Protein AF-A0A8S3GDB1-F1 (afdb_monomer_lite)

Radius of gyration: 35.71 Å; chains: 1; bounding box: 66×71×87 Å

Secondary structure (DSSP, 8-state):
--------------HHHHHIIIIIHHHHHS-HHHHHHHHHHHHHHHHHHHHHGGGPPPS--GGGGS-TT-HHHHHHHHHHHH--S------PPPTTT--TTSHHHHHTT--STTS-TTSHHHHHHHHTT-HHHH---SPPP-HHHHHHHH-

Structure (mmCIF, N/CA/C/O backbone):
data_AF-A0A8S3GDB1-F1
#
_entry.id   AF-A0A8S3GDB1-F1
#
loop_
_atom_site.group_PDB
_atom_site.id
_atom_site.type_symbol
_atom_site.label_atom_id
_atom_site.label_alt_id
_atom_site.label_comp_id
_atom_site.label_asym_id
_atom_site.label_entity_id
_atom_site.label_seq_id
_atom_site.pdbx_PDB_ins_code
_atom_site.Cartn_x
_atom_site.Cartn_y
_atom_site.Cartn_z
_atom_site.occupancy
_atom_site.B_iso_or_equiv
_atom_site.auth_seq_id
_atom_site.auth_comp_id
_atom_site.auth_asym_id
_atom_site.auth_atom_id
_atom_site.pdbx_PDB_model_num
ATOM 1 N N . MET A 1 1 ? -30.957 57.205 55.318 1.00 37.03 1 MET A N 1
ATOM 2 C CA . MET A 1 1 ? -31.878 56.383 54.504 1.00 37.03 1 MET A CA 1
ATOM 3 C C . MET A 1 1 ? -31.444 54.934 54.635 1.00 37.03 1 MET A C 1
ATOM 5 O O . MET A 1 1 ? -30.420 54.572 54.077 1.00 37.03 1 MET A O 1
ATOM 9 N N . ASN A 1 2 ? -32.163 54.154 55.445 1.00 41.62 2 ASN A N 1
ATOM 10 C CA . ASN A 1 2 ? -32.031 52.697 55.502 1.00 41.62 2 ASN A CA 1
ATOM 11 C C . ASN A 1 2 ? -32.900 52.119 54.386 1.00 41.62 2 ASN A C 1
ATOM 13 O O . ASN A 1 2 ? -34.099 52.396 54.363 1.00 41.62 2 ASN A O 1
ATOM 17 N N . VAL A 1 3 ? -32.309 51.329 53.493 1.00 48.28 3 VAL A N 1
ATOM 18 C CA . VAL A 1 3 ? -33.058 50.491 52.555 1.00 48.28 3 VAL A CA 1
ATOM 19 C C . VAL A 1 3 ? -32.937 49.051 53.034 1.00 48.28 3 VAL A C 1
ATOM 21 O O . VAL A 1 3 ? -31.848 48.514 53.211 1.00 48.28 3 VAL A O 1
ATOM 24 N N . SER A 1 4 ? -34.102 48.496 53.325 1.00 39.00 4 SER A N 1
ATOM 25 C CA . SER A 1 4 ? -34.407 47.158 53.805 1.00 39.00 4 SER A CA 1
ATOM 26 C C . SER A 1 4 ? -34.086 46.065 52.778 1.00 39.00 4 SER A C 1
ATOM 28 O O . SER A 1 4 ? -34.273 46.239 51.577 1.00 39.00 4 SER A O 1
ATOM 30 N N . ASN A 1 5 ? -33.673 44.907 53.303 1.00 52.19 5 ASN A N 1
ATOM 31 C CA . ASN A 1 5 ? -33.618 43.601 52.641 1.00 52.19 5 ASN A CA 1
ATOM 32 C C . ASN A 1 5 ? -34.894 43.276 51.842 1.00 52.19 5 ASN A C 1
ATOM 34 O O . ASN A 1 5 ? -35.982 43.428 52.393 1.00 52.19 5 ASN A O 1
ATOM 38 N N . ASN A 1 6 ? -34.760 42.710 50.635 1.00 39.84 6 ASN A N 1
ATOM 39 C CA . ASN A 1 6 ? -35.295 41.383 50.264 1.00 39.84 6 ASN A CA 1
ATOM 40 C C . ASN A 1 6 ? -35.271 41.145 48.748 1.00 39.84 6 ASN A C 1
ATOM 42 O O . ASN A 1 6 ? -35.930 41.850 47.989 1.00 39.84 6 ASN A O 1
ATOM 46 N N . SER A 1 7 ? -34.636 40.053 48.332 1.00 35.38 7 SER A N 1
ATOM 47 C CA . SER A 1 7 ? -35.280 39.004 47.524 1.00 35.38 7 SER A CA 1
ATOM 48 C C . SER A 1 7 ? -34.310 37.832 47.403 1.00 35.38 7 SER A C 1
ATOM 50 O O . SER A 1 7 ? -33.425 37.779 46.559 1.00 35.38 7 SER A O 1
ATOM 52 N N . THR A 1 8 ? -34.475 36.893 48.325 1.00 37.31 8 THR A N 1
ATOM 53 C CA . THR A 1 8 ? -34.102 35.494 48.164 1.00 37.31 8 THR A CA 1
ATOM 54 C C . THR A 1 8 ? -34.562 34.995 46.794 1.00 37.31 8 THR A C 1
ATOM 56 O O . THR A 1 8 ? -35.760 34.826 46.571 1.00 37.31 8 THR A O 1
ATOM 59 N N . GLU A 1 9 ? -33.627 34.700 45.890 1.00 42.41 9 GLU A N 1
ATOM 60 C CA . GLU A 1 9 ? -33.901 33.767 44.799 1.00 42.41 9 GLU A CA 1
ATOM 61 C C . GLU A 1 9 ? -34.200 32.397 45.420 1.00 42.41 9 GLU A C 1
ATOM 63 O O . GLU A 1 9 ? -33.315 31.581 45.683 1.00 42.41 9 GLU A O 1
ATOM 68 N N . GLN A 1 10 ? -35.479 32.136 45.689 1.00 46.91 10 GLN A N 1
ATOM 69 C CA . GLN A 1 10 ? -35.996 30.780 45.785 1.00 46.91 10 GLN A CA 1
ATOM 70 C C . GLN A 1 10 ? -35.913 30.142 44.396 1.00 46.91 10 GLN A C 1
ATOM 72 O O . GLN A 1 10 ? -36.897 30.059 43.667 1.00 46.91 10 GLN A O 1
ATOM 77 N N . ASN A 1 11 ? -34.725 29.679 44.020 1.00 50.69 11 ASN A N 1
ATOM 78 C CA . ASN A 1 11 ? -34.581 28.793 42.878 1.00 50.69 11 ASN A CA 1
ATOM 79 C C . ASN A 1 11 ? -35.032 27.398 43.335 1.00 50.69 11 ASN A C 1
ATOM 81 O O . ASN A 1 11 ? -34.341 26.731 44.110 1.00 50.69 11 ASN A O 1
ATOM 85 N N . SER A 1 12 ? -36.244 26.996 42.939 1.00 61.09 12 SER A N 1
ATOM 86 C CA . SER A 1 12 ? -36.759 25.639 43.142 1.00 61.09 12 SER A CA 1
ATOM 87 C C . SER A 1 12 ? -35.710 24.646 42.637 1.00 61.09 12 SER A C 1
ATOM 89 O O . SER A 1 12 ? -35.448 24.569 41.437 1.00 61.09 12 SER A O 1
ATOM 91 N N . LYS A 1 13 ? -35.043 23.929 43.552 1.00 66.25 13 LYS A N 1
ATOM 92 C CA . LYS A 1 13 ? -34.045 22.929 43.164 1.00 66.25 13 LYS A CA 1
ATOM 93 C C . LYS A 1 13 ? -34.756 21.885 42.313 1.00 66.25 13 LYS A C 1
ATOM 95 O O . LYS A 1 13 ? -35.668 21.215 42.792 1.00 66.25 13 LYS A O 1
ATOM 100 N N . GLY A 1 14 ? -34.346 21.756 41.054 1.00 83.06 14 GLY A N 1
ATOM 101 C CA . GLY A 1 14 ? -34.916 20.761 40.155 1.00 83.06 14 GLY A CA 1
ATOM 102 C C . GLY A 1 14 ? -34.773 19.354 40.742 1.00 83.06 14 GLY A C 1
ATOM 103 O O . GLY A 1 14 ? -33.797 19.053 41.433 1.00 83.06 14 GLY A O 1
ATOM 104 N N . VAL A 1 15 ? -35.722 18.468 40.435 1.00 84.12 15 VAL A N 1
ATOM 105 C CA . VAL A 1 15 ? -35.760 17.083 40.946 1.00 84.12 15 VAL A CA 1
ATOM 106 C C . VAL A 1 15 ? -34.422 16.352 40.731 1.00 84.12 15 VAL A C 1
ATOM 108 O O . VAL A 1 15 ? -33.954 15.638 41.616 1.00 84.12 15 VAL A O 1
ATOM 111 N N . LEU A 1 16 ? -33.750 16.596 39.598 1.00 84.25 16 LEU A N 1
ATOM 112 C CA . LEU A 1 16 ? -32.428 16.038 39.287 1.00 84.25 16 LEU A CA 1
ATOM 113 C C . LEU A 1 16 ? -31.330 16.545 40.237 1.00 84.25 16 LEU A C 1
ATOM 115 O O . LEU A 1 16 ? -30.526 15.757 40.731 1.00 84.25 16 LEU A O 1
ATOM 119 N N . GLN A 1 17 ? -31.323 17.841 40.558 1.00 82.25 17 GLN A N 1
ATOM 120 C CA . GLN A 1 17 ? -30.367 18.428 41.501 1.00 82.25 17 GLN A CA 1
ATOM 121 C C . GLN A 1 17 ? -30.590 17.888 42.919 1.00 82.25 17 GLN A C 1
ATOM 123 O O . GLN A 1 17 ? -29.635 17.634 43.658 1.00 82.25 17 GLN A O 1
ATOM 128 N N . GLN A 1 18 ? -31.850 17.669 43.293 1.00 82.25 18 GLN A N 1
ATOM 129 C CA . GLN A 1 18 ? -32.210 17.107 44.589 1.00 82.25 18 GLN A CA 1
ATOM 130 C C . GLN A 1 18 ? -31.811 15.626 44.702 1.00 82.25 18 GLN A C 1
ATOM 132 O O . GLN A 1 18 ? -31.250 15.233 45.722 1.00 82.25 18 GLN A O 1
ATOM 137 N N . MET A 1 19 ? -31.981 14.833 43.639 1.00 85.81 19 MET A N 1
ATOM 138 C CA . MET A 1 19 ? -31.483 13.450 43.556 1.00 85.81 19 MET A CA 1
ATOM 139 C C . MET A 1 19 ? -29.952 13.366 43.646 1.00 85.81 19 MET A C 1
ATOM 141 O O . MET A 1 19 ? -29.420 12.560 44.413 1.00 85.81 19 MET A O 1
ATOM 145 N N . PHE A 1 20 ? -29.231 14.230 42.924 1.00 86.38 20 PHE A N 1
ATOM 146 C CA . PHE A 1 20 ? -27.769 14.298 43.006 1.00 86.38 20 PHE A CA 1
ATOM 147 C C . PHE A 1 20 ? -27.300 14.632 44.424 1.00 86.38 20 PHE A C 1
ATOM 149 O O . PHE A 1 20 ? -26.451 13.936 44.972 1.00 86.38 20 PHE A O 1
ATOM 156 N N . THR A 1 21 ? -27.890 15.655 45.044 1.00 81.69 21 THR A N 1
ATOM 157 C CA . THR A 1 21 ? -27.454 16.138 46.361 1.00 81.69 21 THR A CA 1
ATOM 158 C C . THR A 1 21 ? -27.792 15.152 47.480 1.00 81.69 21 THR A C 1
ATOM 160 O O . THR A 1 21 ? -26.967 14.931 48.363 1.00 81.69 21 THR A O 1
ATOM 163 N N . ASN A 1 22 ? -28.981 14.542 47.442 1.00 83.31 22 ASN A N 1
ATOM 164 C CA . ASN A 1 22 ? -29.499 13.759 48.567 1.00 83.31 22 ASN A CA 1
ATOM 165 C C . ASN A 1 22 ? -29.195 12.261 48.476 1.00 83.31 22 ASN A C 1
ATOM 167 O O . ASN A 1 22 ? -29.211 11.589 49.503 1.00 83.31 22 ASN A O 1
ATOM 171 N N . VAL A 1 23 ? -28.940 11.725 47.279 1.00 82.75 23 VAL A N 1
ATOM 172 C CA . VAL A 1 23 ? -28.720 10.283 47.080 1.00 82.75 23 VAL A CA 1
ATOM 173 C C . VAL A 1 23 ? -27.332 10.021 46.514 1.00 82.75 23 VAL A C 1
ATOM 175 O O . VAL A 1 23 ? -26.556 9.285 47.121 1.00 82.75 23 VAL A O 1
ATOM 178 N N . LEU A 1 24 ? -26.978 10.648 45.389 1.00 83.19 24 LEU A N 1
ATOM 179 C CA . LEU A 1 24 ? -25.731 10.330 44.687 1.00 83.19 24 LEU A CA 1
ATOM 180 C C . LEU A 1 24 ? -24.488 10.795 45.462 1.00 83.19 24 LEU A C 1
ATOM 182 O O . LEU A 1 24 ? -23.569 10.008 45.681 1.00 83.19 24 LEU A O 1
ATOM 186 N N . THR A 1 25 ? -24.473 12.045 45.929 1.00 83.94 25 THR A N 1
ATOM 187 C CA . THR A 1 25 ? -23.356 12.612 46.699 1.00 83.94 25 THR A CA 1
ATOM 188 C C . THR A 1 25 ? -23.059 11.826 47.985 1.00 83.94 25 THR A C 1
ATOM 190 O O . THR A 1 25 ? -21.908 11.426 48.163 1.00 83.94 25 THR A O 1
ATOM 193 N N . PRO A 1 26 ? -24.027 11.524 48.877 1.00 82.94 26 PRO A N 1
ATOM 194 C CA . PRO A 1 26 ? -23.731 10.751 50.085 1.00 82.94 26 PRO A CA 1
ATOM 195 C C . PRO A 1 26 ? -23.387 9.280 49.801 1.00 82.94 26 PRO A C 1
ATOM 197 O O . PRO A 1 26 ? -22.617 8.690 50.556 1.00 82.94 26 PRO A O 1
ATOM 200 N N . LEU A 1 27 ? -23.888 8.683 48.713 1.00 81.44 27 LEU A N 1
ATOM 201 C CA . LEU A 1 27 ? -23.534 7.315 48.320 1.00 81.44 27 LEU A CA 1
ATOM 202 C C . LEU A 1 27 ? -22.083 7.222 47.816 1.00 81.44 27 LEU A C 1
ATOM 204 O O . LEU A 1 27 ? -21.347 6.328 48.228 1.00 81.44 27 LEU A O 1
ATOM 208 N N . VAL A 1 28 ? -21.676 8.152 46.945 1.00 83.19 28 VAL A N 1
ATOM 209 C CA . VAL A 1 28 ? -20.367 8.145 46.269 1.00 83.19 28 VAL A CA 1
ATOM 210 C C . VAL A 1 28 ? -19.261 8.737 47.150 1.00 83.19 28 VAL A C 1
ATOM 212 O O . VAL A 1 28 ? -18.167 8.177 47.219 1.00 83.19 28 VAL A O 1
ATOM 215 N N . LEU A 1 29 ? -19.530 9.852 47.842 1.00 80.75 29 LEU A N 1
ATOM 216 C CA . LEU A 1 29 ? -18.547 10.570 48.669 1.00 80.75 29 LEU A CA 1
ATOM 217 C C . LEU A 1 29 ? -18.641 10.253 50.168 1.00 80.75 29 LEU A C 1
ATOM 219 O O . LEU A 1 29 ? -17.668 10.479 50.885 1.00 80.75 29 LEU A O 1
ATOM 223 N N . GLY A 1 30 ? -19.777 9.750 50.662 1.00 77.44 30 GLY A N 1
ATOM 224 C CA . GLY A 1 30 ? -20.010 9.609 52.105 1.00 77.44 30 GLY A CA 1
ATOM 225 C C . GLY A 1 30 ? -19.288 8.431 52.762 1.00 77.44 30 GLY A C 1
ATOM 226 O O . GLY A 1 30 ? -18.947 8.505 53.940 1.00 77.44 30 GLY A O 1
ATOM 227 N N . LYS A 1 31 ? -19.012 7.346 52.027 1.00 84.06 31 LYS A N 1
ATOM 228 C CA . LYS A 1 31 ? -18.320 6.156 52.556 1.00 84.06 31 LYS A CA 1
ATOM 229 C C . LYS A 1 31 ? -16.917 6.036 51.961 1.00 84.06 31 LYS A C 1
ATOM 231 O O . LYS A 1 31 ? -16.762 5.848 50.756 1.00 84.06 31 LYS A O 1
ATOM 236 N N . SER A 1 32 ? -15.891 6.055 52.815 1.00 83.25 32 SER A N 1
ATOM 237 C CA . SER A 1 32 ? -14.480 5.912 52.413 1.00 83.25 32 SER A CA 1
ATOM 238 C C . SER A 1 32 ? -14.204 4.624 51.622 1.00 83.25 32 SER A C 1
ATOM 240 O O . SER A 1 32 ? -13.427 4.655 50.668 1.00 83.25 32 SER A O 1
ATOM 242 N N . LEU A 1 33 ? -14.891 3.526 51.963 1.00 86.50 33 LEU A N 1
ATOM 243 C CA . LEU A 1 33 ? -14.814 2.243 51.254 1.00 86.50 33 LEU A CA 1
ATOM 244 C C . LEU A 1 33 ? -15.342 2.324 49.815 1.00 86.50 33 LEU A C 1
ATOM 246 O O . LEU A 1 33 ? -14.707 1.805 48.902 1.00 86.50 33 LEU A O 1
ATOM 250 N N . VAL A 1 34 ? -16.474 3.005 49.599 1.00 88.69 34 VAL A N 1
ATOM 251 C CA . VAL A 1 34 ? -17.069 3.168 48.260 1.00 88.69 34 VAL A CA 1
ATOM 252 C C . VAL A 1 34 ? -16.142 3.998 47.376 1.00 88.69 34 VAL A C 1
ATOM 254 O O . VAL A 1 34 ? -15.877 3.629 46.237 1.00 88.69 34 VAL A O 1
ATOM 257 N N . ARG A 1 35 ? -15.561 5.068 47.928 1.00 87.38 35 ARG A N 1
ATOM 258 C CA . ARG A 1 35 ? -14.585 5.899 47.218 1.00 87.38 35 ARG A CA 1
ATOM 259 C C . ARG A 1 35 ? -13.347 5.106 46.789 1.00 87.38 35 ARG A C 1
ATOM 261 O O . ARG A 1 35 ? -12.934 5.208 45.638 1.00 87.38 35 ARG A O 1
ATOM 268 N N . ALA A 1 36 ? -12.761 4.315 47.690 1.0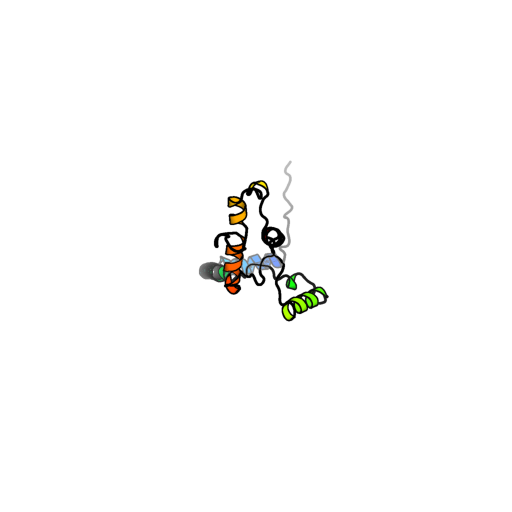0 90.56 36 ALA A N 1
ATOM 269 C CA . ALA A 1 36 ? -11.595 3.487 47.373 1.00 90.56 36 ALA A CA 1
ATOM 270 C C . ALA A 1 36 ? -11.907 2.444 4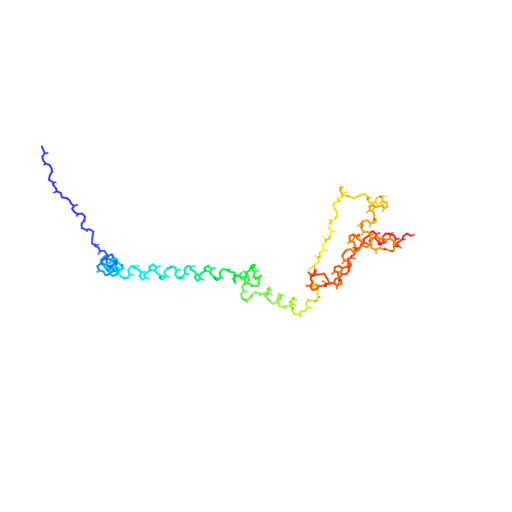6.285 1.00 90.56 36 ALA A C 1
ATOM 272 O O . ALA A 1 36 ? -11.114 2.263 45.364 1.00 90.56 36 ALA A O 1
ATOM 273 N N . LEU A 1 37 ? -13.087 1.818 46.350 1.00 92.62 37 LEU A N 1
ATOM 274 C CA . LEU A 1 37 ? -13.556 0.867 45.342 1.00 92.62 37 LEU A CA 1
ATOM 275 C C . LEU A 1 37 ? -13.708 1.518 43.960 1.00 92.62 37 LEU A C 1
ATOM 277 O O . LEU A 1 37 ? -13.282 0.937 42.967 1.00 92.62 37 LEU A O 1
ATOM 281 N N . ILE A 1 38 ? -14.245 2.738 43.888 1.00 92.31 38 ILE A N 1
ATOM 282 C CA . ILE A 1 38 ? -14.369 3.480 42.626 1.00 92.31 38 ILE A CA 1
ATOM 283 C C . ILE A 1 38 ? -12.988 3.730 42.010 1.00 92.31 38 ILE A C 1
ATOM 285 O O . ILE A 1 38 ? -12.779 3.413 40.840 1.00 92.31 38 ILE A O 1
ATOM 289 N N . PHE A 1 39 ? -12.025 4.231 42.791 1.00 93.12 39 PHE A N 1
ATOM 290 C CA . PHE A 1 39 ? -10.657 4.432 42.300 1.00 93.12 39 PHE A CA 1
ATOM 291 C C . PHE A 1 39 ? -10.014 3.127 41.824 1.00 93.12 39 PHE A C 1
ATOM 293 O O . PHE A 1 39 ? -9.404 3.108 40.757 1.00 93.12 39 PHE A O 1
ATOM 300 N N . ALA A 1 40 ? -10.193 2.030 42.564 1.00 95.44 40 ALA A N 1
ATOM 301 C CA . ALA A 1 40 ? -9.687 0.722 42.161 1.00 95.44 40 ALA A CA 1
ATOM 302 C C . ALA A 1 40 ? -10.275 0.272 40.812 1.00 95.44 40 ALA A C 1
ATOM 304 O O . ALA A 1 40 ? -9.527 -0.164 39.941 1.00 95.44 40 ALA A O 1
ATOM 305 N N . ILE A 1 41 ? -11.585 0.444 40.599 1.00 96.94 41 ILE A N 1
ATOM 306 C CA . ILE A 1 41 ? -12.243 0.121 39.323 1.00 96.94 41 ILE A CA 1
ATOM 307 C C . ILE A 1 41 ? -11.672 0.962 38.178 1.00 96.94 41 ILE A C 1
ATOM 309 O O . ILE A 1 41 ? -11.338 0.407 37.134 1.00 96.94 41 ILE A O 1
ATOM 313 N N . PHE A 1 42 ? -11.517 2.276 38.358 1.00 96.81 42 PHE A N 1
ATOM 314 C CA . PHE A 1 42 ? -10.946 3.138 37.318 1.00 96.81 42 PHE A CA 1
ATOM 315 C C . PHE A 1 42 ? -9.502 2.762 36.975 1.00 96.81 42 PHE A C 1
ATOM 317 O O . PHE A 1 42 ? -9.145 2.749 35.797 1.00 96.81 42 PHE A O 1
ATOM 324 N N . ILE A 1 43 ? -8.686 2.404 37.971 1.00 97.69 43 ILE A N 1
ATOM 325 C CA . ILE A 1 43 ? -7.313 1.933 37.745 1.00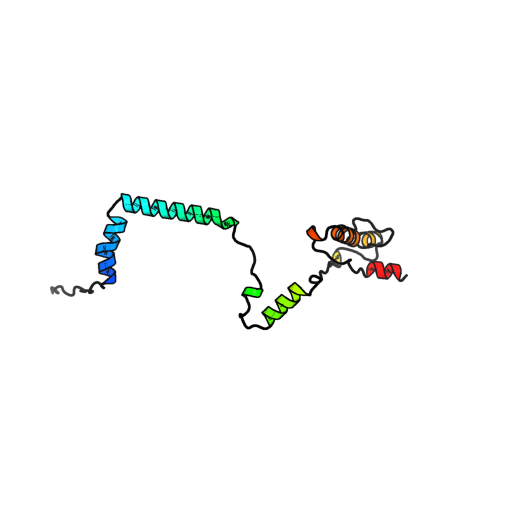 97.69 43 ILE A CA 1
ATOM 326 C C . ILE A 1 43 ? -7.331 0.622 36.957 1.00 97.69 43 ILE A C 1
ATOM 328 O O . ILE A 1 43 ? -6.642 0.517 35.947 1.00 97.69 43 ILE A O 1
ATOM 332 N N . ILE A 1 44 ? -8.161 -0.347 37.356 1.00 97.69 44 ILE A N 1
ATOM 333 C CA . ILE A 1 44 ? -8.290 -1.629 36.651 1.00 97.69 44 ILE A CA 1
ATOM 334 C C . ILE A 1 44 ? -8.733 -1.406 35.200 1.00 97.69 44 ILE A C 1
ATOM 336 O O . ILE A 1 44 ? -8.104 -1.936 34.289 1.00 97.69 44 ILE A O 1
ATOM 340 N N . LEU A 1 45 ? -9.759 -0.584 34.963 1.00 97.44 45 LEU A N 1
ATOM 341 C CA . LEU A 1 45 ? -10.231 -0.253 33.614 1.00 97.44 45 LEU A CA 1
ATOM 342 C C . LEU A 1 45 ? -9.147 0.429 32.771 1.00 97.44 45 LEU A C 1
ATOM 344 O O . LEU A 1 45 ? -9.015 0.124 31.589 1.00 97.44 45 LEU A O 1
ATOM 348 N N . THR A 1 46 ? -8.347 1.308 33.377 1.00 96.75 46 THR A N 1
ATOM 349 C CA . THR A 1 46 ? -7.239 1.993 32.693 1.00 96.75 46 THR A CA 1
ATOM 350 C C . THR A 1 46 ? -6.106 1.024 32.349 1.00 96.75 46 THR A C 1
ATOM 352 O O . THR A 1 46 ? -5.558 1.064 31.252 1.00 96.75 46 THR A O 1
ATOM 355 N N . CYS A 1 47 ? -5.769 0.099 33.247 1.00 97.19 47 CYS A N 1
ATOM 356 C CA . CYS A 1 47 ? -4.790 -0.949 32.963 1.00 97.19 47 CYS A CA 1
ATOM 357 C C . CYS A 1 47 ? -5.285 -1.901 31.860 1.00 97.19 47 CYS A C 1
ATOM 359 O O . CYS A 1 47 ? -4.510 -2.284 30.983 1.00 97.19 47 CYS A O 1
ATOM 361 N N . LEU A 1 48 ? -6.574 -2.260 31.872 1.00 96.88 48 LEU A N 1
ATOM 362 C CA . LEU A 1 48 ? -7.193 -3.102 30.844 1.00 96.88 48 LEU A CA 1
ATOM 363 C C . LEU A 1 48 ? -7.216 -2.417 29.474 1.00 96.88 48 LEU A C 1
ATOM 365 O O . LEU A 1 48 ? -6.907 -3.057 28.464 1.00 96.88 48 LEU A O 1
ATOM 369 N N . SER A 1 49 ? -7.542 -1.122 29.424 1.00 96.25 49 SER A N 1
ATOM 370 C CA . SER A 1 49 ? -7.504 -0.363 28.175 1.00 96.25 49 SER A CA 1
ATOM 371 C C . SER A 1 49 ? -6.078 -0.299 27.631 1.00 96.25 49 SER A C 1
ATOM 373 O O . SER A 1 49 ? -5.870 -0.669 26.479 1.00 96.25 49 SER A O 1
ATOM 375 N N . LEU A 1 50 ? -5.087 0.025 28.472 1.00 96.06 50 LEU A N 1
ATOM 376 C CA . LEU A 1 50 ? -3.669 0.070 28.095 1.00 96.06 50 LEU A CA 1
ATOM 377 C C . LEU A 1 50 ? -3.157 -1.286 27.578 1.00 96.06 50 LEU A C 1
ATOM 379 O O . LEU A 1 50 ? -2.434 -1.344 26.585 1.00 96.06 50 LEU A O 1
ATOM 383 N N . SER A 1 51 ? -3.582 -2.388 28.201 1.00 96.19 51 SER A N 1
ATOM 384 C CA . SER A 1 51 ? -3.256 -3.745 27.746 1.00 96.19 51 SER A CA 1
ATOM 385 C C . SER A 1 51 ? -3.817 -4.043 26.347 1.00 96.19 51 SER A C 1
ATOM 387 O O . SER A 1 51 ? -3.160 -4.705 25.543 1.00 96.19 51 SER A O 1
ATOM 389 N N . THR A 1 52 ? -4.996 -3.506 26.021 1.00 96.06 52 THR A N 1
ATOM 390 C CA . THR A 1 52 ? -5.707 -3.789 24.763 1.00 96.06 52 THR A CA 1
ATOM 391 C C . THR A 1 52 ? -5.244 -2.917 23.587 1.00 96.06 52 THR A C 1
ATOM 393 O O . THR A 1 52 ? -5.473 -3.293 22.438 1.00 96.06 52 THR A O 1
ATOM 396 N N . ILE A 1 53 ? -4.531 -1.807 23.826 1.00 95.94 53 ILE A N 1
ATOM 397 C CA . ILE A 1 53 ? -4.070 -0.881 22.766 1.00 95.94 53 ILE A CA 1
ATOM 398 C C . ILE A 1 53 ? -3.278 -1.594 21.659 1.00 95.94 53 ILE A C 1
ATOM 400 O O . ILE A 1 53 ? -3.466 -1.299 20.483 1.00 95.94 53 ILE A O 1
ATOM 404 N N . HIS A 1 54 ? -2.448 -2.582 22.004 1.00 93.31 54 HIS A N 1
ATOM 405 C CA . HIS A 1 54 ? -1.613 -3.311 21.039 1.00 93.31 54 HIS A CA 1
ATOM 406 C C . HIS A 1 54 ? -2.408 -4.169 20.042 1.00 93.31 54 HIS A C 1
ATOM 408 O O . HIS A 1 54 ? -1.841 -4.660 19.071 1.00 93.31 54 HIS A O 1
ATOM 414 N N . ARG A 1 55 ? -3.707 -4.390 20.282 1.00 93.31 55 ARG A N 1
ATOM 415 C CA . ARG A 1 55 ? -4.585 -5.181 19.407 1.00 93.31 55 ARG A CA 1
ATOM 416 C C . ARG A 1 55 ? -5.403 -4.328 18.441 1.00 93.31 55 ARG A C 1
ATOM 418 O O . ARG A 1 55 ? -6.228 -4.879 17.717 1.00 93.31 55 ARG A O 1
ATOM 425 N N . ILE A 1 56 ? -5.224 -3.008 18.447 1.00 92.25 56 ILE A N 1
ATOM 426 C CA . ILE A 1 56 ? -5.964 -2.116 17.556 1.00 92.25 56 ILE A CA 1
ATOM 427 C C . ILE A 1 56 ? -5.423 -2.305 16.129 1.00 92.25 56 ILE A C 1
ATOM 429 O O . ILE A 1 56 ? -4.233 -2.066 15.906 1.00 92.25 56 ILE A O 1
ATOM 433 N N . PRO A 1 57 ? -6.257 -2.743 15.164 1.00 91.69 57 PRO A N 1
ATOM 434 C CA . PRO A 1 57 ? -5.826 -2.846 13.778 1.00 91.69 57 PRO A CA 1
ATOM 435 C C . PRO A 1 57 ? -5.510 -1.449 13.236 1.00 91.69 57 PRO A C 1
ATOM 437 O O . PRO A 1 57 ? -6.245 -0.492 13.478 1.00 91.69 57 PRO A O 1
ATOM 440 N N . ILE A 1 58 ? -4.402 -1.337 12.507 1.00 92.38 58 ILE A N 1
ATOM 441 C CA . ILE A 1 58 ? -3.977 -0.089 11.871 1.00 92.38 58 ILE A CA 1
ATOM 442 C C . ILE A 1 58 ? -4.503 -0.087 10.436 1.00 92.38 58 ILE A C 1
ATOM 444 O O . ILE A 1 58 ? -4.289 -1.045 9.697 1.00 92.38 58 ILE A O 1
ATOM 448 N N . GLY A 1 59 ? -5.155 1.005 10.043 1.00 92.19 59 GLY A N 1
ATOM 449 C CA . GLY A 1 59 ? -5.711 1.189 8.703 1.00 92.19 59 GLY A CA 1
ATOM 450 C C . GLY A 1 59 ? -7.237 1.209 8.688 1.00 92.19 59 GLY A C 1
ATOM 451 O O . GLY A 1 59 ? -7.900 0.758 9.620 1.00 92.19 59 GLY A O 1
ATOM 452 N N . LEU A 1 60 ? -7.790 1.775 7.617 1.00 92.12 60 LEU A N 1
ATOM 453 C CA . LEU A 1 60 ? -9.224 1.785 7.356 1.00 92.12 60 LEU A CA 1
ATOM 454 C C . LEU A 1 60 ? -9.515 0.789 6.237 1.00 92.12 60 LEU A C 1
ATOM 456 O O . LEU A 1 60 ? -8.943 0.900 5.153 1.00 92.12 60 LEU A O 1
ATOM 460 N N . ASP A 1 61 ? -10.428 -0.148 6.482 1.00 89.88 61 ASP A N 1
ATOM 461 C CA . ASP A 1 61 ? -10.969 -0.968 5.404 1.00 89.88 61 ASP A CA 1
ATOM 462 C C . ASP A 1 61 ? -11.796 -0.074 4.472 1.00 89.88 61 ASP A C 1
ATOM 464 O O . ASP A 1 61 ? -12.802 0.519 4.873 1.00 89.88 61 ASP A O 1
ATOM 468 N N . GLN A 1 62 ? -11.370 0.019 3.214 1.00 87.62 62 GLN A N 1
ATOM 469 C CA . GLN A 1 62 ? -12.026 0.836 2.202 1.00 87.62 62 GLN A CA 1
ATOM 470 C C . GLN A 1 62 ? -13.502 0.449 2.020 1.00 87.62 62 GLN A C 1
ATOM 472 O O . GLN A 1 62 ? -14.335 1.324 1.780 1.00 87.62 62 GLN A O 1
ATOM 477 N N . LYS A 1 63 ? -13.867 -0.824 2.220 1.00 89.06 63 LYS A N 1
ATOM 478 C CA . LYS A 1 63 ? -15.258 -1.294 2.117 1.00 89.06 63 LYS A CA 1
ATOM 479 C C . LYS A 1 63 ? -16.183 -0.612 3.133 1.00 89.06 63 LYS A C 1
ATOM 481 O O . LYS A 1 63 ? -17.349 -0.382 2.826 1.00 89.06 63 LYS A O 1
ATOM 486 N N . LEU A 1 64 ? -15.671 -0.226 4.309 1.00 90.12 64 LEU A N 1
ATOM 487 C CA . LEU A 1 64 ? -16.446 0.452 5.361 1.00 90.12 64 LEU A CA 1
ATOM 488 C C . LEU A 1 64 ? -16.776 1.914 5.037 1.00 90.12 64 LEU A C 1
ATOM 490 O O . LEU A 1 64 ? -17.665 2.489 5.659 1.00 90.12 64 LEU A O 1
ATOM 494 N N . SER A 1 65 ? -16.075 2.518 4.075 1.00 92.12 65 SER A N 1
ATOM 495 C CA . SER A 1 65 ? -16.343 3.893 3.633 1.00 92.12 65 SER A CA 1
ATOM 496 C C . SER A 1 65 ? -17.508 4.006 2.643 1.00 92.12 65 SER A C 1
ATOM 498 O O . SER A 1 65 ? -17.901 5.115 2.284 1.00 92.12 65 SER A O 1
ATOM 500 N N . MET A 1 66 ? -18.073 2.872 2.210 1.00 93.38 66 MET A N 1
ATOM 501 C CA . MET A 1 66 ? -19.134 2.812 1.205 1.00 93.38 66 MET A CA 1
ATOM 502 C C . MET A 1 66 ? -20.493 2.452 1.832 1.00 93.38 66 MET A C 1
ATOM 504 O O . MET A 1 66 ? -20.549 1.657 2.774 1.00 93.38 66 MET A O 1
ATOM 508 N N . PRO A 1 67 ? -21.615 2.984 1.307 1.00 93.75 67 PRO A N 1
ATOM 509 C CA . PRO A 1 67 ? -22.953 2.523 1.673 1.00 93.75 67 PRO A CA 1
ATOM 510 C C . PRO A 1 67 ? -23.140 1.028 1.385 1.00 93.75 67 PRO A C 1
ATOM 512 O O . PRO A 1 67 ? -22.587 0.505 0.418 1.00 93.75 67 PRO A O 1
ATOM 515 N N . LYS A 1 68 ? -23.979 0.356 2.182 1.00 91.94 68 LYS A N 1
ATOM 516 C CA . LYS A 1 68 ? -24.235 -1.092 2.048 1.00 91.94 68 LYS A CA 1
ATOM 517 C C . LYS A 1 68 ? -24.834 -1.490 0.694 1.00 91.94 68 LYS A C 1
ATOM 519 O O . LYS A 1 68 ? -24.551 -2.587 0.230 1.00 91.94 68 LYS A O 1
ATOM 524 N N . ASP A 1 69 ? -25.576 -0.581 0.065 1.00 93.81 69 ASP A N 1
ATOM 525 C CA . ASP A 1 69 ? -26.236 -0.790 -1.232 1.00 93.81 69 ASP A CA 1
ATOM 526 C C . ASP A 1 69 ? -25.452 -0.158 -2.402 1.00 93.81 69 ASP A C 1
ATOM 528 O O . ASP A 1 69 ? -26.006 0.129 -3.462 1.00 93.81 69 ASP A O 1
ATOM 532 N N . SER A 1 70 ? -24.159 0.129 -2.212 1.00 95.50 70 SER A N 1
ATOM 533 C CA . SER A 1 70 ? -23.309 0.713 -3.255 1.00 95.50 70 SER A CA 1
ATOM 534 C C . SER A 1 70 ? -22.766 -0.353 -4.207 1.00 95.50 70 SER A C 1
ATOM 536 O O . SER A 1 70 ? -22.145 -1.319 -3.766 1.00 95.50 70 SER A O 1
ATOM 538 N N . TYR A 1 71 ? -22.865 -0.110 -5.519 1.00 94.50 71 TYR A N 1
ATOM 539 C CA . TYR A 1 71 ? -22.240 -0.946 -6.558 1.00 94.50 71 TYR A CA 1
ATOM 540 C C . TYR A 1 71 ? -20.715 -1.076 -6.390 1.00 94.50 71 TYR A C 1
ATOM 542 O O . TYR A 1 71 ? -20.108 -2.047 -6.836 1.00 94.50 71 TYR A O 1
ATOM 550 N N . VAL A 1 72 ? -20.077 -0.103 -5.729 1.00 94.88 72 VAL A N 1
ATOM 551 C CA . VAL A 1 72 ? -18.635 -0.111 -5.444 1.00 94.88 72 VAL A CA 1
ATOM 552 C C . VAL A 1 72 ? -18.264 -1.283 -4.530 1.00 94.88 72 VAL A C 1
ATOM 554 O O . VAL A 1 72 ? -17.168 -1.831 -4.636 1.00 94.88 72 VAL A O 1
ATOM 557 N N . LEU A 1 73 ? -19.183 -1.707 -3.656 1.00 94.06 73 LEU A N 1
ATOM 558 C CA . LEU A 1 73 ? -18.965 -2.861 -2.792 1.00 94.06 73 LEU A CA 1
ATOM 559 C C . LEU A 1 73 ? -18.876 -4.155 -3.612 1.00 94.06 73 LEU A C 1
ATOM 561 O O . LEU A 1 73 ? -17.998 -4.979 -3.356 1.00 94.06 73 LEU A O 1
ATOM 565 N N . ASP A 1 74 ? -19.731 -4.303 -4.625 1.00 94.25 74 ASP A N 1
ATOM 566 C CA . ASP A 1 74 ? -19.697 -5.445 -5.543 1.00 94.25 74 ASP A CA 1
ATOM 567 C C . ASP A 1 74 ? -18.469 -5.404 -6.456 1.00 94.25 74 ASP A C 1
ATOM 569 O O . ASP A 1 74 ? -17.850 -6.438 -6.698 1.00 94.25 74 ASP A O 1
ATOM 573 N N . TYR A 1 75 ? -18.037 -4.212 -6.877 1.00 94.38 75 TYR A N 1
ATOM 574 C CA . TYR A 1 75 ? -16.771 -4.038 -7.590 1.00 94.38 75 TYR A CA 1
ATOM 575 C C . TYR A 1 75 ? -15.569 -4.516 -6.761 1.00 94.38 75 TYR A C 1
ATOM 577 O O . TYR A 1 75 ? -14.756 -5.289 -7.261 1.00 94.38 75 TYR A O 1
ATOM 585 N N . PHE A 1 76 ? -15.465 -4.127 -5.483 1.00 94.38 76 PHE A N 1
ATOM 586 C CA . PHE A 1 76 ? -14.376 -4.599 -4.619 1.00 94.38 76 PHE A CA 1
ATOM 587 C C . PHE A 1 76 ? -14.411 -6.111 -4.384 1.00 94.38 76 PHE A C 1
ATOM 589 O O . PHE A 1 76 ? -13.351 -6.728 -4.322 1.00 94.38 76 PHE A O 1
ATOM 596 N N . ARG A 1 77 ? -15.602 -6.716 -4.284 1.00 93.12 77 ARG A N 1
ATOM 597 C CA . ARG A 1 77 ? -15.737 -8.181 -4.224 1.00 93.12 77 ARG A CA 1
ATOM 598 C C . ARG A 1 77 ? -15.233 -8.836 -5.506 1.00 93.12 77 ARG A C 1
ATOM 600 O O . ARG A 1 77 ? -14.472 -9.790 -5.430 1.00 93.12 77 ARG A O 1
ATOM 607 N N . GLY A 1 78 ? -15.598 -8.287 -6.664 1.00 95.12 78 GLY A N 1
ATOM 608 C CA . GLY A 1 78 ? -15.112 -8.774 -7.952 1.00 95.12 78 GLY A CA 1
ATOM 609 C C . GLY A 1 78 ? -13.592 -8.650 -8.096 1.00 95.12 78 GLY A C 1
ATOM 610 O O . GLY A 1 78 ? -12.946 -9.573 -8.583 1.00 95.12 78 GLY A O 1
ATOM 611 N N . LEU A 1 79 ? -12.999 -7.548 -7.629 1.00 94.12 79 LEU A N 1
ATOM 612 C CA . LEU A 1 79 ? -11.542 -7.405 -7.601 1.00 94.12 79 LEU A CA 1
ATOM 613 C C . LEU A 1 79 ? -10.887 -8.465 -6.707 1.00 94.12 79 LEU A C 1
ATOM 615 O O . LEU A 1 79 ? -9.918 -9.081 -7.122 1.00 94.12 79 LEU A O 1
ATOM 619 N N . GLU A 1 80 ? -11.408 -8.702 -5.506 1.00 92.06 80 GLU A N 1
ATOM 620 C CA . GLU A 1 80 ? -10.841 -9.692 -4.580 1.00 92.06 80 GLU A CA 1
ATOM 621 C C . GLU A 1 80 ? -10.972 -11.136 -5.093 1.00 92.06 80 GLU A C 1
ATOM 623 O O . GLU A 1 80 ? -10.066 -11.940 -4.889 1.00 92.06 80 GLU A O 1
ATOM 628 N N . GLU A 1 81 ? -12.078 -11.465 -5.764 1.00 95.19 81 GLU A N 1
ATOM 629 C CA . GLU A 1 81 ? -12.355 -12.824 -6.240 1.00 95.19 81 GLU A CA 1
ATOM 630 C C . GLU A 1 81 ? -11.659 -13.152 -7.569 1.00 95.19 81 GLU A C 1
ATOM 632 O O . GLU A 1 81 ? -11.165 -14.266 -7.745 1.00 95.19 81 GLU A O 1
ATOM 637 N N . TYR A 1 82 ? -11.601 -12.199 -8.506 1.00 96.00 82 TYR A N 1
ATOM 638 C CA . TYR A 1 82 ? -11.156 -12.471 -9.878 1.00 96.00 82 TYR A CA 1
ATOM 639 C C . TYR 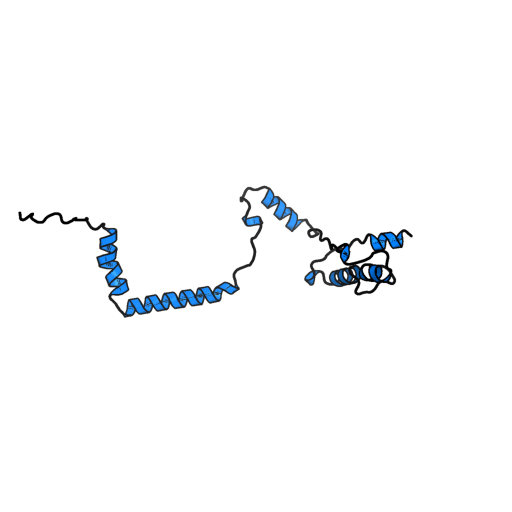A 1 82 ? -9.807 -11.840 -10.241 1.00 96.00 82 TYR A C 1
ATOM 641 O O . TYR A 1 82 ? -9.153 -12.308 -11.178 1.00 96.00 82 TYR A O 1
ATOM 649 N N . LEU A 1 83 ? -9.358 -10.784 -9.553 1.00 93.56 83 LEU A N 1
ATOM 650 C CA . LEU A 1 83 ? -8.130 -10.097 -9.947 1.00 93.56 83 LEU A CA 1
ATOM 651 C C . LEU A 1 83 ? -6.893 -10.884 -9.497 1.00 93.56 83 LEU A C 1
ATOM 653 O O . LEU A 1 83 ? -6.601 -11.020 -8.314 1.00 93.56 83 LEU A O 1
ATOM 657 N N . SER A 1 84 ? -6.120 -11.365 -10.472 1.00 90.75 84 SER A N 1
ATOM 658 C CA . SER A 1 84 ? -4.898 -12.148 -10.229 1.00 90.75 84 SER A CA 1
ATOM 659 C C . SER A 1 84 ? -3.620 -11.302 -10.120 1.00 90.75 84 SER A C 1
ATOM 661 O O . SER A 1 84 ? -2.531 -11.853 -9.973 1.00 90.75 84 SER A O 1
ATOM 663 N N . VAL A 1 85 ? -3.724 -9.974 -10.231 1.00 90.88 85 VAL A N 1
ATOM 664 C CA . VAL A 1 85 ? -2.584 -9.044 -10.214 1.00 90.88 85 VAL A CA 1
ATOM 665 C C . VAL A 1 85 ? -2.843 -7.863 -9.285 1.00 90.88 85 VAL A C 1
ATOM 667 O O . VAL A 1 85 ? -3.977 -7.430 -9.109 1.00 90.88 85 VAL A O 1
ATOM 670 N N . GLY A 1 86 ? -1.778 -7.339 -8.684 1.00 91.75 86 GLY A N 1
ATOM 671 C CA . GLY A 1 86 ? -1.842 -6.122 -7.880 1.00 91.75 86 GLY A CA 1
ATOM 672 C C . GLY A 1 86 ? -1.840 -4.843 -8.729 1.00 91.75 86 GLY A C 1
ATOM 673 O O . GLY A 1 86 ? -1.737 -4.904 -9.957 1.00 91.75 86 GLY A O 1
ATOM 674 N N . PRO A 1 87 ? -1.921 -3.670 -8.082 1.00 93.44 87 PRO A N 1
ATOM 675 C CA . PRO A 1 87 ? -1.707 -2.395 -8.757 1.00 93.44 87 PRO A CA 1
ATOM 676 C C . PRO A 1 87 ? -0.276 -2.296 -9.326 1.00 93.44 87 PRO A C 1
ATOM 678 O O . PRO A 1 87 ? 0.653 -2.869 -8.748 1.00 93.44 87 PRO A O 1
ATOM 681 N N . PRO A 1 88 ? -0.070 -1.555 -10.431 1.00 94.75 88 PRO A N 1
ATOM 682 C CA . PRO A 1 88 ? 1.258 -1.350 -10.995 1.00 94.75 88 PRO A CA 1
ATOM 683 C C . PRO A 1 88 ? 2.123 -0.469 -10.084 1.00 94.75 88 PRO A C 1
ATOM 685 O O . PRO A 1 88 ? 1.632 0.452 -9.429 1.00 94.75 88 PRO A O 1
ATOM 688 N N . VAL A 1 89 ? 3.430 -0.730 -10.089 1.00 95.06 89 VAL A N 1
ATOM 689 C CA . VAL A 1 89 ? 4.446 0.043 -9.362 1.00 95.06 89 VAL A CA 1
ATOM 690 C C . VAL A 1 89 ? 5.469 0.569 -10.361 1.00 95.06 89 VAL A C 1
ATOM 692 O O . VAL A 1 89 ? 5.923 -0.169 -11.233 1.00 95.06 89 VAL A O 1
ATOM 695 N N . TYR A 1 90 ? 5.850 1.837 -10.215 1.00 95.62 90 TYR A N 1
ATOM 696 C CA . TYR A 1 90 ? 6.832 2.495 -11.073 1.00 95.62 90 TYR A CA 1
ATOM 697 C C . TYR A 1 90 ? 8.065 2.874 -10.256 1.00 95.62 90 TYR A C 1
ATOM 699 O O . TYR A 1 90 ? 7.979 3.666 -9.317 1.00 95.62 90 TYR A O 1
ATOM 707 N N . PHE A 1 91 ? 9.216 2.321 -10.629 1.00 94.69 91 PHE A N 1
ATOM 708 C CA . PHE A 1 91 ? 10.506 2.684 -10.051 1.00 94.69 91 PHE A CA 1
ATOM 709 C C . PHE A 1 91 ? 11.087 3.853 -10.842 1.00 94.69 91 PHE A C 1
ATOM 711 O O . PHE A 1 91 ? 11.576 3.684 -11.957 1.00 94.69 91 PHE A O 1
ATOM 718 N N . VAL A 1 92 ? 10.972 5.056 -10.281 1.00 94.25 92 VAL A N 1
ATOM 719 C CA . VAL A 1 92 ? 11.387 6.293 -10.948 1.00 94.25 92 VAL A CA 1
ATOM 720 C C . VAL A 1 92 ? 12.816 6.642 -10.551 1.00 94.25 92 VAL A C 1
ATOM 722 O O . VAL A 1 92 ? 13.128 6.782 -9.370 1.00 94.25 92 VAL A O 1
ATOM 725 N N . VAL A 1 93 ? 13.674 6.812 -11.554 1.00 92.62 93 VAL A N 1
ATOM 726 C CA . VAL A 1 93 ? 15.057 7.267 -11.392 1.00 92.62 93 VAL A CA 1
ATOM 727 C C . VAL A 1 93 ? 15.119 8.756 -11.717 1.00 92.62 93 VAL A C 1
ATOM 729 O O . VAL A 1 93 ? 14.714 9.180 -12.801 1.00 92.62 93 VAL A O 1
ATOM 732 N N . ASN A 1 94 ? 15.618 9.557 -10.776 1.00 91.75 94 ASN A N 1
ATOM 733 C CA . ASN A 1 94 ? 15.752 11.001 -10.966 1.00 91.75 94 ASN A CA 1
ATOM 734 C C . ASN A 1 94 ? 16.806 11.319 -12.035 1.00 91.75 94 ASN A C 1
ATOM 736 O O . ASN A 1 94 ? 17.873 10.708 -12.060 1.00 91.75 94 ASN A O 1
ATOM 740 N N . GLN A 1 95 ? 16.524 12.315 -12.875 1.00 81.88 95 GLN A N 1
ATOM 741 C CA . GLN A 1 95 ? 17.391 12.701 -13.996 1.00 81.88 95 GLN A CA 1
ATOM 742 C C . GLN A 1 95 ? 18.778 13.180 -13.547 1.00 81.88 95 GLN A C 1
ATOM 744 O O . GLN A 1 95 ? 19.761 12.921 -14.229 1.00 81.88 95 GLN A O 1
ATOM 749 N N . ASP A 1 96 ? 18.870 13.816 -12.379 1.00 86.06 96 ASP A N 1
ATOM 750 C CA . ASP A 1 96 ? 20.137 14.333 -11.848 1.00 86.06 96 ASP A CA 1
ATOM 751 C C .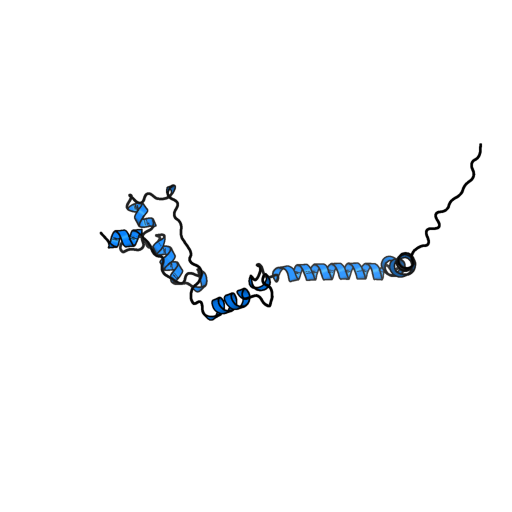 ASP A 1 96 ? 21.020 13.247 -11.210 1.00 86.06 96 ASP A C 1
ATOM 753 O O . ASP A 1 96 ? 22.174 13.503 -10.870 1.00 86.06 96 ASP A O 1
ATOM 757 N N . ALA A 1 97 ? 20.485 12.038 -11.003 1.00 85.12 97 ALA A N 1
ATOM 758 C CA . ALA A 1 97 ? 21.184 10.979 -10.281 1.00 85.12 97 ALA A CA 1
ATOM 759 C C . ALA A 1 97 ? 22.104 10.141 -11.180 1.00 85.12 97 ALA A C 1
ATOM 761 O O . ALA A 1 97 ? 23.083 9.585 -10.684 1.00 85.12 97 ALA A O 1
ATOM 762 N N . ILE A 1 98 ? 21.775 10.012 -12.472 1.00 90.50 98 ILE A N 1
ATOM 763 C CA . ILE A 1 98 ? 22.411 9.060 -13.391 1.00 90.50 98 ILE A CA 1
ATOM 764 C C . ILE A 1 98 ? 22.544 9.686 -14.781 1.00 90.50 98 ILE A C 1
ATOM 766 O O . ILE A 1 98 ? 21.599 10.267 -15.310 1.00 90.50 98 ILE A O 1
ATOM 770 N N . ASP A 1 99 ? 23.709 9.525 -15.402 1.00 92.44 99 ASP A N 1
ATOM 771 C CA . ASP A 1 99 ? 23.961 9.906 -16.787 1.00 92.44 99 ASP A CA 1
ATOM 772 C C . ASP A 1 99 ? 23.893 8.680 -17.701 1.00 92.44 99 ASP A C 1
ATOM 774 O O . ASP A 1 99 ? 24.846 7.913 -17.829 1.00 92.44 99 ASP A O 1
ATOM 778 N N . TYR A 1 100 ? 22.774 8.536 -18.408 1.00 91.62 100 TYR A N 1
ATOM 779 C CA . TYR A 1 100 ? 22.517 7.423 -19.326 1.00 91.62 100 TYR A CA 1
ATOM 780 C C . TYR A 1 100 ? 23.516 7.300 -20.482 1.00 91.62 100 TYR A C 1
ATOM 782 O O . TYR A 1 100 ? 23.466 6.313 -21.209 1.00 91.62 100 TYR A O 1
ATOM 790 N N . LYS A 1 101 ? 24.413 8.270 -20.701 1.00 91.31 101 LYS A N 1
ATOM 791 C CA . LYS A 1 101 ? 25.472 8.159 -21.715 1.00 91.31 101 LYS A CA 1
ATOM 792 C C . LYS A 1 101 ? 26.689 7.383 -21.214 1.00 91.31 101 LYS A C 1
ATOM 794 O O . LYS A 1 101 ? 27.479 6.912 -22.030 1.00 91.31 101 LYS A O 1
ATOM 799 N N . ARG A 1 102 ? 26.879 7.278 -19.896 1.00 93.12 102 ARG A N 1
ATOM 800 C CA . ARG A 1 102 ? 28.024 6.590 -19.291 1.00 93.12 102 ARG A CA 1
ATOM 801 C C . ARG A 1 102 ? 27.711 5.107 -19.105 1.00 93.12 102 ARG A C 1
ATOM 803 O O . ARG A 1 102 ? 26.718 4.754 -18.487 1.00 93.12 102 ARG A O 1
ATOM 810 N N . ILE A 1 103 ? 28.606 4.236 -19.571 1.00 90.00 103 ILE A N 1
ATOM 811 C CA . ILE A 1 103 ? 28.444 2.772 -19.462 1.00 90.00 103 ILE A CA 1
ATOM 812 C C . ILE A 1 103 ? 28.330 2.333 -17.994 1.00 90.00 103 ILE A C 1
ATOM 814 O O . ILE A 1 103 ? 27.472 1.529 -17.655 1.00 90.00 103 ILE A O 1
ATOM 818 N N . ASN A 1 104 ? 29.140 2.913 -17.103 1.00 90.81 104 ASN A N 1
ATOM 819 C CA . ASN A 1 104 ? 29.082 2.601 -15.669 1.00 90.81 104 ASN A CA 1
ATOM 820 C C . ASN A 1 104 ? 27.722 2.952 -15.049 1.00 90.81 104 ASN A C 1
ATOM 822 O O . ASN A 1 104 ? 27.259 2.267 -14.148 1.00 90.81 104 ASN A O 1
ATOM 826 N N . ASP A 1 105 ? 27.090 4.020 -15.527 1.00 92.56 105 ASP A N 1
ATOM 827 C CA . ASP A 1 105 ? 25.791 4.492 -15.056 1.00 92.56 105 ASP A CA 1
ATOM 828 C C . ASP A 1 105 ? 24.653 3.620 -15.629 1.00 92.56 105 ASP A C 1
ATOM 830 O O . ASP A 1 105 ? 23.671 3.350 -14.939 1.00 92.56 105 ASP A O 1
ATOM 834 N N . GLN A 1 106 ? 24.811 3.114 -16.859 1.00 92.06 106 GLN A N 1
ATOM 835 C CA . GLN A 1 106 ? 23.913 2.121 -17.460 1.00 92.06 106 GLN A CA 1
ATOM 836 C C . GLN A 1 106 ? 23.950 0.784 -16.696 1.00 92.06 106 GLN A C 1
ATOM 838 O O . GLN A 1 106 ? 22.891 0.211 -16.444 1.00 92.06 106 GLN A O 1
ATOM 843 N N . ASP A 1 107 ? 25.135 0.331 -16.258 1.00 92.50 107 ASP A N 1
ATOM 844 C CA . ASP A 1 107 ? 25.328 -0.907 -15.473 1.00 92.50 107 ASP A CA 1
ATOM 845 C C . ASP A 1 107 ? 24.577 -0.898 -14.129 1.00 92.50 107 ASP A C 1
ATOM 847 O O . ASP A 1 107 ? 24.123 -1.931 -13.637 1.00 92.50 107 ASP A O 1
ATOM 851 N N . LEU A 1 108 ? 24.363 0.286 -13.548 1.00 93.12 108 LEU A N 1
ATOM 852 C CA . LEU A 1 108 ? 23.570 0.439 -12.325 1.00 93.12 108 LEU A CA 1
ATOM 853 C C . LEU A 1 108 ? 22.074 0.185 -12.546 1.00 93.12 108 LEU A C 1
ATOM 855 O O . LEU A 1 108 ? 21.346 -0.036 -11.577 1.00 93.12 108 LEU A O 1
ATOM 859 N N . LEU A 1 109 ? 21.600 0.227 -13.790 1.00 93.50 109 LEU A N 1
ATOM 860 C CA . LEU A 1 109 ? 20.183 0.131 -14.129 1.00 93.50 109 LEU A CA 1
ATOM 861 C C . LEU A 1 109 ? 19.833 -1.168 -14.845 1.00 93.50 109 LEU A C 1
ATOM 863 O O . LEU A 1 109 ? 18.815 -1.767 -14.506 1.00 93.50 109 LEU A O 1
ATOM 867 N N . CYS A 1 110 ? 20.651 -1.588 -15.805 1.00 91.81 110 CYS A N 1
ATOM 868 C CA . CYS A 1 110 ? 20.309 -2.642 -16.752 1.00 91.81 110 CYS A CA 1
ATOM 869 C C . CYS A 1 110 ? 20.197 -4.038 -16.122 1.00 91.81 110 CYS A C 1
ATOM 871 O O . CYS A 1 110 ? 20.808 -4.337 -15.095 1.00 91.81 110 CYS A O 1
ATOM 873 N N . GLY A 1 111 ? 19.385 -4.901 -16.729 1.00 89.69 111 GLY A N 1
ATOM 874 C CA . GLY A 1 111 ? 19.181 -6.297 -16.330 1.00 89.69 111 GLY A CA 1
ATOM 875 C C . GLY A 1 111 ? 19.686 -7.317 -17.353 1.00 89.69 111 GLY A C 1
ATOM 876 O O . GLY A 1 111 ? 19.552 -8.519 -17.119 1.00 89.69 111 GLY A O 1
ATOM 877 N N . THR A 1 112 ? 20.252 -6.855 -18.473 1.00 82.50 112 THR A N 1
ATOM 878 C CA . THR A 1 112 ? 20.741 -7.707 -19.565 1.00 82.50 112 THR A CA 1
ATOM 879 C C . THR A 1 112 ? 22.072 -8.409 -19.242 1.00 82.50 112 THR A C 1
ATOM 881 O O . THR A 1 112 ? 22.679 -8.245 -18.179 1.00 82.50 112 THR A O 1
ATOM 884 N N . SER A 1 113 ? 22.534 -9.248 -20.170 1.00 80.94 113 SER A N 1
ATOM 885 C CA . SER A 1 113 ? 23.787 -9.992 -20.045 1.00 80.94 113 SER A CA 1
ATOM 886 C C . SER A 1 113 ? 24.982 -9.041 -19.966 1.00 80.94 113 SER A C 1
ATOM 888 O O . SER A 1 113 ? 25.220 -8.253 -20.873 1.00 80.94 113 SER A O 1
ATOM 890 N N . GLY A 1 114 ? 25.762 -9.153 -18.890 1.00 82.69 114 GLY A N 1
ATOM 891 C CA . GLY A 1 114 ? 26.907 -8.277 -18.623 1.00 82.69 114 GLY A CA 1
ATOM 892 C C . GLY A 1 114 ? 26.628 -7.190 -17.587 1.00 82.69 114 GLY A C 1
ATOM 893 O O . GLY A 1 114 ? 27.586 -6.595 -17.103 1.00 82.69 114 GLY A O 1
ATOM 894 N N . CYS A 1 115 ? 25.365 -6.996 -17.195 1.00 87.56 115 CYS A N 1
ATOM 895 C CA . CYS A 1 115 ? 24.991 -6.062 -16.141 1.00 87.56 115 CYS A CA 1
ATOM 896 C C . CYS A 1 115 ? 25.207 -6.646 -14.740 1.00 87.56 115 CYS A C 1
ATOM 898 O O . CYS A 1 115 ? 25.060 -7.853 -14.504 1.00 87.56 115 CYS A O 1
ATOM 900 N N . SER A 1 116 ? 25.529 -5.781 -13.782 1.00 88.62 116 SER A N 1
ATOM 901 C CA . SER A 1 116 ? 25.694 -6.145 -12.379 1.00 88.62 116 SER A CA 1
ATOM 902 C C . SER A 1 116 ? 24.422 -6.761 -11.790 1.00 88.62 116 SER A C 1
ATOM 904 O O . SER A 1 116 ? 23.328 -6.218 -11.905 1.00 88.62 116 SER A O 1
ATOM 906 N N . SER A 1 117 ? 24.558 -7.848 -11.021 1.00 87.75 117 SER A N 1
ATOM 907 C CA . SER A 1 117 ? 23.427 -8.429 -10.273 1.00 87.75 117 SER A CA 1
ATOM 908 C C . SER A 1 117 ? 22.833 -7.481 -9.221 1.00 87.75 117 SER A C 1
ATOM 910 O O . SER A 1 117 ? 21.741 -7.730 -8.712 1.00 87.75 117 SER A O 1
ATOM 912 N N . MET A 1 118 ? 23.578 -6.430 -8.863 1.00 91.62 118 MET A N 1
ATOM 913 C CA . MET A 1 118 ? 23.166 -5.391 -7.918 1.00 91.62 118 MET A CA 1
ATOM 914 C C . MET A 1 118 ? 22.581 -4.155 -8.614 1.00 91.62 118 MET A C 1
ATOM 916 O O . MET A 1 118 ? 22.292 -3.170 -7.934 1.00 91.62 118 MET A O 1
ATOM 920 N N . SER A 1 119 ? 22.385 -4.192 -9.934 1.00 94.38 119 SER A N 1
ATOM 921 C CA . SER A 1 119 ? 21.658 -3.151 -10.659 1.00 94.38 119 SER A CA 1
ATOM 922 C C . SER A 1 119 ? 20.205 -3.044 -10.184 1.00 94.38 119 SER A C 1
ATOM 924 O O . SER A 1 119 ? 19.682 -3.941 -9.515 1.00 94.38 119 SER A O 1
ATOM 926 N N . LEU A 1 120 ? 19.524 -1.953 -10.540 1.00 94.38 120 LEU A N 1
ATOM 927 C CA . LEU A 1 120 ? 18.108 -1.752 -10.228 1.00 94.38 120 LEU A CA 1
ATOM 928 C C . LEU A 1 120 ? 17.262 -2.942 -10.700 1.00 94.38 120 LEU A C 1
ATOM 930 O O . LEU A 1 120 ? 16.507 -3.519 -9.913 1.00 94.38 120 LEU A O 1
ATOM 934 N N . LEU A 1 121 ? 17.420 -3.348 -11.962 1.00 94.50 121 LEU A N 1
ATOM 935 C CA . LEU A 1 121 ? 16.695 -4.493 -12.503 1.00 94.50 121 LEU A CA 1
ATOM 936 C C . LEU A 1 121 ? 17.133 -5.817 -11.875 1.00 94.50 121 LEU A C 1
ATOM 938 O O . LEU A 1 121 ? 16.282 -6.664 -11.602 1.00 94.50 121 LEU A O 1
ATOM 942 N N . GLY A 1 122 ? 18.425 -5.985 -11.586 1.00 93.19 122 GLY A N 1
ATOM 943 C CA . GLY A 1 122 ? 18.947 -7.161 -10.895 1.00 93.19 122 GLY A CA 1
ATOM 944 C C . GLY A 1 122 ? 18.332 -7.336 -9.504 1.00 93.19 122 GLY A C 1
ATOM 945 O O . GLY A 1 122 ? 17.910 -8.436 -9.141 1.00 93.19 122 GLY A O 1
ATOM 946 N N . GLN A 1 123 ? 18.197 -6.249 -8.740 1.00 94.50 123 GLN A N 1
ATOM 947 C CA . GLN A 1 123 ? 17.563 -6.255 -7.419 1.00 94.50 123 GLN A CA 1
ATOM 948 C C . GLN A 1 123 ? 16.062 -6.550 -7.496 1.00 94.50 123 GLN A C 1
ATOM 950 O O . GLN A 1 123 ? 15.563 -7.367 -6.721 1.00 94.50 123 GLN A O 1
ATOM 955 N N . ILE A 1 124 ? 15.341 -5.957 -8.454 1.00 95.25 124 ILE A N 1
ATOM 956 C CA . ILE A 1 124 ? 13.916 -6.257 -8.664 1.00 95.25 124 ILE A CA 1
ATOM 957 C C . ILE A 1 124 ? 13.736 -7.728 -9.073 1.00 95.25 124 ILE A C 1
ATOM 959 O O . ILE A 1 124 ? 12.876 -8.425 -8.533 1.00 95.25 124 ILE A O 1
ATOM 963 N N . GLY A 1 125 ? 14.588 -8.236 -9.967 1.00 93.06 125 GLY A N 1
ATOM 964 C CA . GLY A 1 125 ? 14.615 -9.643 -10.368 1.00 93.06 125 GLY A CA 1
ATOM 965 C C . GLY A 1 125 ? 14.875 -10.595 -9.197 1.00 93.06 125 GLY A C 1
ATOM 966 O O . GLY A 1 125 ? 14.259 -11.658 -9.110 1.00 93.06 125 GLY A O 1
ATOM 967 N N . GLN A 1 126 ? 15.742 -10.211 -8.255 1.00 93.19 126 GLN A N 1
ATOM 968 C CA . GLN A 1 126 ? 15.954 -10.959 -7.013 1.00 93.19 126 GLN A CA 1
ATOM 969 C C . GLN A 1 126 ? 14.729 -10.906 -6.088 1.00 93.19 126 GLN A C 1
ATOM 971 O O . GLN A 1 126 ? 14.310 -11.949 -5.583 1.00 93.19 126 GLN A O 1
ATOM 976 N N . ALA A 1 127 ? 14.113 -9.734 -5.912 1.00 94.75 127 ALA A N 1
ATOM 977 C CA . ALA A 1 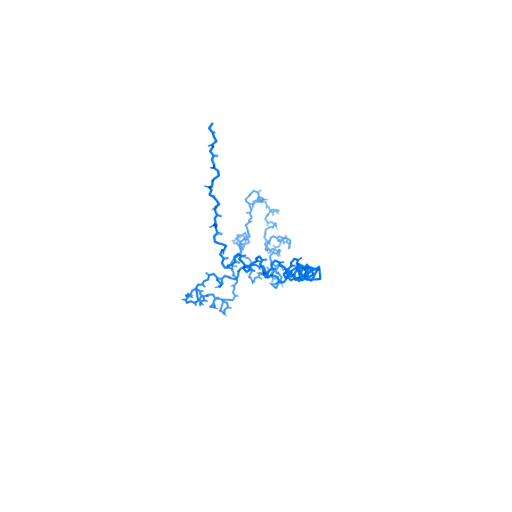127 ? 12.915 -9.553 -5.091 1.00 94.75 127 ALA A CA 1
ATOM 978 C C . ALA A 1 127 ? 11.723 -10.383 -5.604 1.00 94.75 127 ALA A C 1
ATOM 980 O O . ALA A 1 127 ? 10.978 -10.971 -4.816 1.00 94.75 127 ALA A O 1
ATOM 981 N N . LEU A 1 128 ? 11.594 -10.527 -6.926 1.00 94.00 128 LEU A N 1
ATOM 982 C CA . LEU A 1 128 ? 10.575 -11.362 -7.570 1.00 94.00 128 LEU A CA 1
ATOM 983 C C . LEU A 1 128 ? 10.682 -12.851 -7.234 1.00 94.00 128 LEU A C 1
ATOM 985 O O . LEU A 1 128 ? 9.686 -13.568 -7.310 1.00 94.00 128 LEU A O 1
ATOM 989 N N . ARG A 1 129 ? 11.856 -13.334 -6.805 1.00 94.00 129 ARG A N 1
ATOM 990 C CA . ARG A 1 129 ? 12.012 -14.719 -6.323 1.00 94.00 129 ARG A CA 1
ATOM 991 C C . ARG A 1 129 ? 11.338 -14.943 -4.967 1.00 94.00 129 ARG A C 1
ATOM 993 O O . ARG A 1 129 ? 11.115 -16.089 -4.582 1.00 94.00 129 ARG A O 1
ATOM 1000 N N . GLN A 1 130 ? 11.008 -13.874 -4.240 1.00 95.56 130 GLN A N 1
ATOM 1001 C CA . GLN A 1 130 ? 10.367 -13.910 -2.925 1.00 95.56 130 GLN A CA 1
ATOM 1002 C C . GLN A 1 130 ? 9.088 -13.046 -2.901 1.00 95.56 130 GLN A C 1
ATOM 1004 O O . GLN A 1 130 ? 8.990 -12.085 -2.129 1.00 95.56 130 GLN A O 1
ATOM 1009 N N . PRO A 1 131 ? 8.050 -13.413 -3.682 1.00 91.94 131 PRO A N 1
ATOM 1010 C CA . PRO A 1 131 ? 6.841 -12.599 -3.843 1.00 91.94 131 PRO A CA 1
ATOM 1011 C C . PRO A 1 131 ? 6.056 -12.430 -2.535 1.00 91.94 131 PRO A C 1
ATOM 1013 O O . PRO A 1 131 ? 5.404 -11.414 -2.330 1.00 91.94 131 PRO A O 1
ATOM 1016 N N . LYS A 1 132 ? 6.162 -13.390 -1.603 1.00 93.81 132 LYS A N 1
ATOM 1017 C CA . LYS A 1 132 ? 5.518 -13.317 -0.278 1.00 93.81 132 LYS A CA 1
ATOM 1018 C C . LYS A 1 132 ? 6.109 -12.240 0.637 1.00 93.81 132 LYS A C 1
ATOM 1020 O O . LYS A 1 132 ? 5.456 -11.860 1.600 1.00 93.81 132 LYS A O 1
ATOM 1025 N N . HIS A 1 133 ? 7.346 -11.812 0.384 1.00 95.75 133 HIS A N 1
ATOM 1026 C CA . HIS A 1 133 ? 8.029 -10.812 1.202 1.00 95.75 133 HIS A CA 1
ATOM 1027 C C . HIS A 1 133 ? 8.021 -9.435 0.535 1.00 95.75 133 HIS A C 1
ATOM 1029 O O . HIS A 1 133 ? 7.722 -8.445 1.194 1.00 95.75 133 HIS A O 1
ATOM 1035 N N . TYR A 1 134 ? 8.311 -9.380 -0.770 1.00 95.06 134 TYR A N 1
ATOM 1036 C CA . TYR A 1 134 ? 8.430 -8.122 -1.513 1.00 95.06 134 TYR A CA 1
ATOM 1037 C C . TYR A 1 134 ? 7.152 -7.691 -2.240 1.00 95.06 134 TYR A C 1
ATOM 1039 O O . TYR A 1 134 ? 7.098 -6.569 -2.730 1.00 95.06 134 TYR A O 1
ATOM 1047 N N . TYR A 1 135 ? 6.126 -8.547 -2.310 1.00 95.06 135 TYR A N 1
ATOM 1048 C CA . TYR A 1 135 ? 4.833 -8.248 -2.946 1.00 95.06 135 TYR A CA 1
ATOM 1049 C C . TYR A 1 135 ? 4.934 -7.832 -4.424 1.00 95.06 135 TYR A C 1
ATOM 1051 O O . TYR A 1 135 ? 4.095 -7.095 -4.936 1.00 95.06 135 TYR A O 1
ATOM 1059 N N . LEU A 1 136 ? 5.948 -8.339 -5.128 1.00 94.12 136 LEU A N 1
ATOM 1060 C CA . LEU A 1 136 ? 6.111 -8.183 -6.570 1.00 94.12 136 LEU A CA 1
ATOM 1061 C C . LEU A 1 136 ? 5.755 -9.500 -7.258 1.00 94.12 136 LEU A C 1
ATOM 1063 O O . LEU A 1 136 ? 6.249 -10.556 -6.862 1.00 94.12 136 LEU A O 1
ATOM 1067 N N . ALA A 1 137 ? 4.894 -9.436 -8.274 1.00 90.88 137 ALA A N 1
ATOM 1068 C CA . ALA A 1 137 ? 4.391 -10.618 -8.978 1.00 90.88 137 ALA A CA 1
ATOM 1069 C C . ALA A 1 137 ? 4.902 -10.744 -10.421 1.00 90.88 137 ALA A C 1
ATOM 1071 O O . ALA A 1 137 ? 4.928 -11.848 -10.959 1.00 90.88 137 ALA A O 1
ATOM 1072 N N . GLN A 1 138 ? 5.292 -9.635 -11.054 1.00 91.62 138 GLN A N 1
ATOM 1073 C CA . GLN A 1 138 ? 5.662 -9.595 -12.469 1.00 91.62 138 GLN A CA 1
ATOM 1074 C C . GLN A 1 138 ? 7.035 -8.943 -12.683 1.00 91.62 138 GLN A C 1
ATOM 1076 O O . GLN A 1 138 ? 7.391 -8.033 -11.929 1.00 91.62 138 GLN A O 1
ATOM 1081 N N . PRO A 1 139 ? 7.803 -9.397 -13.696 1.00 90.94 139 PRO A N 1
ATOM 1082 C CA . PRO A 1 139 ? 9.081 -8.792 -14.062 1.00 90.94 139 PRO A CA 1
ATOM 1083 C C . PRO A 1 139 ? 8.926 -7.314 -14.451 1.00 90.94 139 PRO A C 1
ATOM 1085 O O . PRO A 1 139 ? 7.907 -6.947 -15.040 1.00 90.94 139 PRO A O 1
ATOM 1088 N N . PRO A 1 140 ? 9.918 -6.461 -14.132 1.00 92.25 140 PRO A N 1
ATOM 1089 C CA . PRO A 1 140 ? 9.895 -5.066 -14.538 1.00 92.25 140 PRO A CA 1
ATOM 1090 C C . PRO A 1 140 ? 10.125 -4.951 -16.048 1.00 92.25 140 PRO A C 1
ATOM 1092 O O . PRO A 1 140 ? 10.934 -5.679 -16.619 1.00 92.25 140 PRO A O 1
ATOM 1095 N N . SER A 1 141 ? 9.459 -3.993 -16.682 1.00 93.00 141 SER A N 1
ATOM 1096 C CA . SER A 1 141 ? 9.781 -3.558 -18.043 1.00 93.00 141 SER A CA 1
ATOM 1097 C C . SER A 1 141 ? 10.904 -2.517 -18.006 1.00 93.00 141 SER A C 1
ATOM 1099 O O . SER A 1 141 ? 10.762 -1.512 -17.301 1.00 93.00 141 SER A O 1
ATOM 1101 N N . SER A 1 142 ? 11.982 -2.716 -18.771 1.00 93.62 142 SER A N 1
ATOM 1102 C CA . SER A 1 142 ? 13.104 -1.772 -18.870 1.00 93.62 142 SER A CA 1
ATOM 1103 C C . SER A 1 142 ? 13.335 -1.330 -20.303 1.00 93.62 142 SER A C 1
ATOM 1105 O O . SER A 1 142 ? 13.812 -2.092 -21.135 1.00 93.62 142 SER A O 1
ATOM 1107 N N . TRP A 1 143 ? 13.078 -0.048 -20.552 1.00 94.00 143 TRP A N 1
ATOM 1108 C CA . TRP A 1 143 ? 13.326 0.570 -21.852 1.00 94.00 143 TRP A CA 1
ATOM 1109 C C . TRP A 1 143 ? 14.816 0.602 -22.223 1.00 94.00 143 TRP A C 1
ATOM 1111 O O . TRP A 1 143 ? 15.143 0.670 -23.403 1.00 94.00 143 TRP A O 1
ATOM 1121 N N . LEU A 1 144 ? 15.717 0.601 -21.231 1.00 92.94 144 LEU A N 1
ATOM 1122 C CA . LEU A 1 144 ? 17.159 0.646 -21.471 1.00 92.94 144 LEU A CA 1
ATOM 1123 C C . LEU A 1 144 ? 17.669 -0.706 -21.979 1.00 92.94 144 LEU A C 1
ATOM 1125 O O . LEU A 1 144 ? 18.494 -0.738 -22.887 1.00 92.94 144 LEU A O 1
ATOM 1129 N N . ASP A 1 145 ? 17.139 -1.802 -21.431 1.00 93.44 145 ASP A N 1
ATOM 1130 C CA . ASP A 1 145 ? 17.463 -3.152 -21.898 1.00 93.44 145 ASP A CA 1
ATOM 1131 C C . ASP A 1 145 ? 16.878 -3.378 -23.296 1.00 93.44 145 ASP A C 1
ATOM 1133 O O . ASP A 1 145 ? 17.606 -3.792 -24.193 1.00 93.44 145 ASP A O 1
ATOM 1137 N N . ASP A 1 146 ? 15.616 -2.986 -23.518 1.00 94.19 146 ASP A N 1
ATOM 1138 C CA . ASP A 1 146 ? 14.981 -3.052 -24.842 1.00 94.19 146 ASP A CA 1
ATOM 1139 C C . ASP A 1 146 ? 15.756 -2.231 -25.894 1.00 94.19 146 ASP A C 1
ATOM 1141 O O . ASP A 1 146 ? 15.838 -2.612 -27.061 1.00 94.19 146 ASP A O 1
ATOM 1145 N N . TYR A 1 147 ? 16.341 -1.095 -25.495 1.00 93.25 147 TYR A N 1
ATOM 1146 C CA . TYR A 1 147 ? 17.188 -0.278 -26.366 1.00 93.25 147 TYR A CA 1
ATOM 1147 C C . TYR A 1 147 ? 18.497 -0.983 -26.741 1.00 93.25 147 TYR A C 1
ATOM 1149 O O . TYR A 1 147 ? 18.917 -0.891 -27.893 1.00 93.25 147 TYR A O 1
ATOM 1157 N N . PHE A 1 148 ? 19.139 -1.681 -25.800 1.00 91.62 148 PHE A N 1
ATOM 1158 C CA . PHE A 1 148 ? 20.337 -2.467 -26.101 1.00 91.62 148 PHE A CA 1
ATOM 1159 C C . PHE A 1 148 ? 20.030 -3.683 -26.968 1.00 91.62 148 PHE A C 1
ATOM 1161 O O . PHE A 1 148 ? 20.813 -3.974 -27.862 1.00 91.62 148 PHE A O 1
ATOM 1168 N N . ASP A 1 149 ? 18.897 -4.347 -26.743 1.00 91.44 149 ASP A N 1
ATOM 1169 C CA . ASP A 1 149 ? 18.462 -5.487 -27.555 1.00 91.44 149 ASP A CA 1
ATOM 1170 C C . ASP A 1 149 ? 18.066 -5.073 -28.985 1.00 91.44 149 ASP A C 1
ATOM 1172 O O . ASP A 1 149 ? 18.105 -5.889 -29.907 1.00 91.44 149 ASP A O 1
ATOM 1176 N N . TRP A 1 150 ? 17.662 -3.814 -29.183 1.00 93.50 150 TRP A N 1
ATOM 1177 C CA . TRP A 1 150 ? 17.313 -3.275 -30.498 1.00 93.50 150 TRP A CA 1
ATOM 1178 C C . TRP A 1 150 ? 18.530 -2.966 -31.389 1.00 93.50 150 TRP A C 1
ATOM 1180 O O . TRP A 1 150 ? 18.397 -3.008 -32.616 1.00 93.50 150 TRP A O 1
ATOM 1190 N N . LEU A 1 151 ? 19.678 -2.621 -30.793 1.00 88.69 151 LEU A N 1
ATOM 1191 C CA . LEU A 1 151 ? 20.916 -2.253 -31.497 1.00 88.69 151 LEU A CA 1
ATOM 1192 C C . LEU A 1 151 ? 21.709 -3.473 -31.984 1.00 88.69 151 LEU A C 1
ATOM 1194 O O . LEU A 1 151 ? 22.248 -3.376 -33.112 1.00 88.69 151 LEU A O 1
#

Sequence (151 aa):
MNVSNNSTEQNSKGVLQQMFTNVLTPLVLGKSLVRALIFAIFIILTCLSLSTIHRIPIGLDQKLSMPKDSYVLDYFRGLEEYLSVGPPVYFVVNQDAIDYKRINDQDLLCGTSGCSSMSLLGQIGQALRQPKHYYLAQPPSSWLDDYFDWL

Organism: NCBI:txid392030

pLDDT: mean 87.39, std 13.68, range [35.38, 97.69]

Foldseek 3Di:
DDDDDDDPPPPPQPPVNCCCVPPVCCQCPVDPVNVVVVVVVVVVVVVVVVVCPVVDDPDDDPLVVDDPPDVVNVVVVCCVPPPPADDDDDDDDDPVPADPVDPVRLLLADDDPPHDCNHPQNVVVVVCVPCVVNVDPDRDDDPSNVVVVVD